Protein AF-A0A8J3IV04-F1 (afdb_monomer_lite)

Sequence (104 aa):
MTIANLFVANYSSSQALVDVEGMAQQGIHAIFRARSVAKTPRILNQIERRERAILLLMDGKRTLQDVARLTRRHELEIAWILVHLLERGYIEFLGAEEDINNIP

Radius of gyration: 18.75 Å; chains: 1; bounding box: 38×50×51 Å

Organism: NCBI:txid2778369

pLDDT: mean 80.06, std 19.84, range [33.44, 96.25]

Foldseek 3Di:
DDDDPPDPDDDPCVDPPPVVVVVVVQQQQWAKAFDPVCPDPVNLVVDDPVLSVLSVVRHRPDGLNRSCVVVVHDSVVSVVSVVVCVVVVRMDTDGGPVVVVPDD

Structure (mmCIF, N/CA/C/O backbone):
data_AF-A0A8J3IV04-F1
#
_entry.id   AF-A0A8J3IV04-F1
#
loop_
_atom_site.group_PDB
_atom_site.id
_atom_site.type_symbol
_atom_site.label_atom_id
_atom_site.label_alt_id
_atom_site.label_comp_id
_atom_site.label_asym_id
_atom_site.label_entity_id
_atom_site.label_seq_id
_atom_site.pdbx_PDB_ins_code
_atom_site.Cartn_x
_atom_site.Cartn_y
_atom_site.Cartn_z
_atom_site.occupancy
_atom_site.B_iso_or_equiv
_atom_site.auth_seq_id
_atom_site.auth_comp_id
_atom_site.auth_asym_id
_atom_site.auth_atom_id
_atom_site.pdbx_PDB_model_num
ATOM 1 N N . MET A 1 1 ? 0.575 35.027 -37.261 1.00 33.44 1 MET A N 1
ATOM 2 C CA . MET A 1 1 ? 1.743 34.202 -37.629 1.00 33.44 1 MET A CA 1
ATOM 3 C C . MET A 1 1 ? 2.979 34.884 -37.053 1.00 33.44 1 MET A C 1
ATOM 5 O O . MET A 1 1 ? 3.255 36.002 -37.452 1.00 33.44 1 MET A O 1
ATOM 9 N N . THR A 1 2 ? 3.414 34.491 -35.855 1.00 40.75 2 THR A N 1
ATOM 10 C CA . THR A 1 2 ? 4.502 33.527 -35.563 1.00 40.75 2 THR A CA 1
ATOM 11 C C . THR A 1 2 ? 5.889 34.152 -35.685 1.00 40.75 2 THR A C 1
ATOM 13 O O . THR A 1 2 ? 6.435 34.103 -36.773 1.00 40.75 2 THR A O 1
ATOM 16 N N . ILE A 1 3 ? 6.463 34.650 -34.576 1.00 39.44 3 ILE A N 1
ATOM 17 C CA . ILE A 1 3 ? 7.887 34.463 -34.223 1.00 39.44 3 ILE A CA 1
ATOM 18 C C . ILE A 1 3 ? 8.006 34.545 -32.688 1.00 39.44 3 ILE A C 1
ATOM 20 O O . ILE A 1 3 ? 8.048 35.628 -32.115 1.00 39.44 3 ILE A O 1
ATOM 24 N N . ALA A 1 4 ? 8.048 33.396 -32.016 1.00 39.09 4 ALA A N 1
ATOM 25 C CA . ALA A 1 4 ? 8.48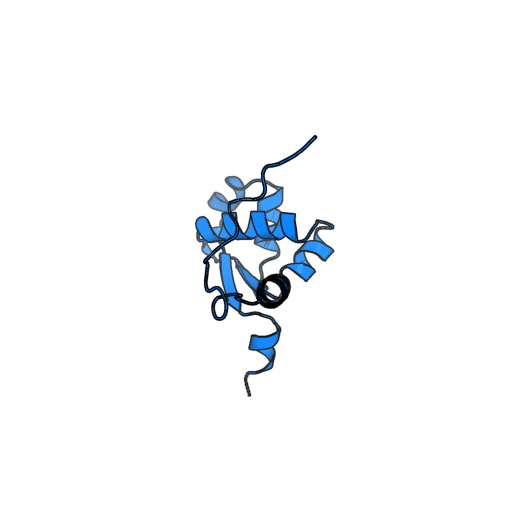2 33.278 -30.623 1.00 39.09 4 ALA A CA 1
ATOM 26 C C . ALA A 1 4 ? 9.368 32.030 -30.510 1.00 39.09 4 ALA A C 1
ATOM 28 O O . ALA A 1 4 ? 8.983 31.028 -29.924 1.00 39.09 4 ALA A O 1
ATOM 29 N N . ASN A 1 5 ? 10.535 32.083 -31.156 1.00 48.44 5 ASN A N 1
ATOM 30 C CA . ASN A 1 5 ? 11.576 31.054 -31.100 1.00 48.44 5 ASN A CA 1
ATOM 31 C C . ASN A 1 5 ? 12.886 31.701 -30.641 1.00 48.44 5 ASN A C 1
ATOM 33 O O . ASN A 1 5 ? 13.802 31.902 -31.430 1.00 48.44 5 ASN A O 1
ATOM 37 N N . LEU A 1 6 ? 12.952 32.083 -29.367 1.00 46.19 6 LEU A N 1
ATOM 38 C CA . LEU A 1 6 ? 14.173 32.624 -28.762 1.00 46.19 6 LEU A CA 1
ATOM 39 C C . LEU A 1 6 ? 14.181 32.363 -27.251 1.00 46.19 6 LEU A C 1
ATOM 41 O O . LEU A 1 6 ? 14.227 33.284 -26.450 1.00 46.19 6 LEU A O 1
ATOM 45 N N . PHE A 1 7 ? 14.094 31.088 -26.861 1.00 39.84 7 PHE A N 1
ATOM 46 C CA . PHE A 1 7 ? 14.376 30.660 -25.482 1.00 39.84 7 PHE A CA 1
ATOM 47 C C . PHE A 1 7 ? 14.901 29.217 -25.390 1.00 39.84 7 PHE A C 1
ATOM 49 O O . PHE A 1 7 ? 14.678 28.523 -24.405 1.00 39.84 7 PHE A O 1
ATOM 56 N N . VAL A 1 8 ? 15.605 28.741 -26.423 1.00 43.16 8 VAL A N 1
ATOM 57 C CA . VAL A 1 8 ? 16.266 27.423 -26.401 1.00 43.16 8 VAL A CA 1
ATOM 58 C C . VAL A 1 8 ? 17.718 27.589 -26.834 1.00 43.16 8 VAL A C 1
ATOM 60 O O . VAL A 1 8 ? 18.125 27.186 -27.917 1.00 43.16 8 VAL A O 1
ATOM 63 N N . ALA A 1 9 ? 18.505 28.254 -25.995 1.00 42.69 9 ALA A N 1
ATOM 64 C CA . ALA A 1 9 ? 19.955 28.235 -26.092 1.00 42.69 9 ALA A CA 1
ATOM 65 C C . ALA A 1 9 ? 20.524 28.134 -24.673 1.00 42.69 9 ALA A C 1
ATOM 67 O O . ALA A 1 9 ? 20.199 28.955 -23.821 1.00 42.69 9 ALA A O 1
ATOM 68 N N . ASN A 1 10 ? 21.380 27.132 -24.461 1.00 43.28 10 ASN A N 1
ATOM 69 C CA . ASN A 1 10 ? 22.189 26.882 -23.264 1.00 43.28 1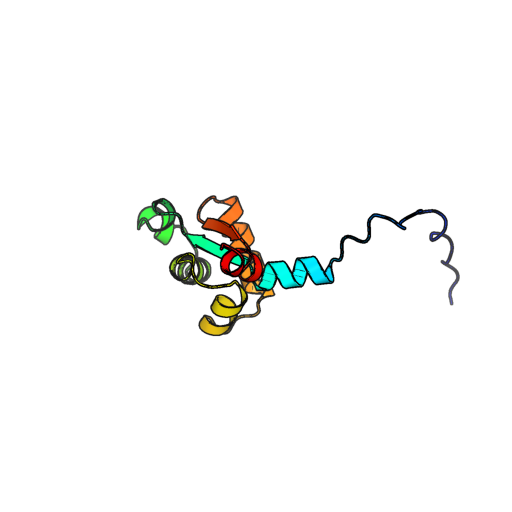0 ASN A CA 1
ATOM 70 C C . ASN A 1 10 ? 21.516 26.260 -22.037 1.00 43.28 10 ASN A C 1
ATOM 72 O O . ASN A 1 10 ? 21.590 26.804 -20.940 1.00 43.28 10 ASN A O 1
ATOM 76 N N . TYR A 1 11 ? 21.058 25.018 -22.176 1.00 44.41 11 TYR A N 1
ATOM 77 C CA . TYR A 1 11 ? 21.322 24.053 -21.109 1.00 44.41 11 TYR A CA 1
ATOM 78 C C . TYR A 1 11 ? 22.113 22.884 -21.675 1.00 44.41 11 TYR A C 1
ATOM 80 O O . TYR A 1 11 ? 21.606 22.077 -22.448 1.00 44.41 11 TYR A O 1
ATOM 88 N N . SER A 1 12 ? 23.383 22.825 -21.284 1.00 48.62 12 SER A N 1
ATOM 89 C CA . SER A 1 12 ? 24.204 21.623 -21.303 1.00 48.62 12 SER A CA 1
ATOM 90 C C . SER A 1 12 ? 23.508 20.546 -20.460 1.00 48.62 12 SER A C 1
ATOM 92 O O . SER A 1 12 ? 23.733 20.448 -19.259 1.00 48.62 12 SER A O 1
ATOM 94 N N . SER A 1 13 ? 22.606 19.778 -21.067 1.00 47.19 13 SER A N 1
ATOM 95 C CA . SER A 1 13 ? 21.797 18.730 -20.429 1.00 47.19 13 SER A CA 1
ATOM 96 C C . SER A 1 13 ? 22.256 17.324 -20.829 1.00 47.19 13 SER A C 1
ATOM 98 O O . SER A 1 13 ? 21.470 16.386 -20.885 1.00 47.19 13 SER A O 1
ATOM 100 N N . SER A 1 14 ? 23.549 17.145 -21.092 1.00 48.81 14 SER A N 1
ATOM 101 C CA . SER A 1 14 ? 24.102 15.881 -21.598 1.00 48.81 14 SER A CA 1
ATOM 102 C C . SER A 1 14 ? 24.402 14.829 -20.514 1.00 48.81 14 SER A C 1
ATOM 104 O O . SER A 1 14 ? 24.999 13.806 -20.828 1.00 48.81 14 SER A O 1
ATOM 106 N N . GLN A 1 15 ? 24.013 15.049 -19.249 1.00 48.47 15 GLN A N 1
ATOM 107 C CA . GLN A 1 15 ? 24.265 14.115 -18.128 1.00 48.47 15 GLN A CA 1
ATOM 108 C C . GLN A 1 15 ? 23.087 13.942 -17.143 1.00 48.47 15 GLN A C 1
ATOM 110 O O . GLN A 1 15 ? 23.234 13.250 -16.142 1.00 48.47 15 GLN 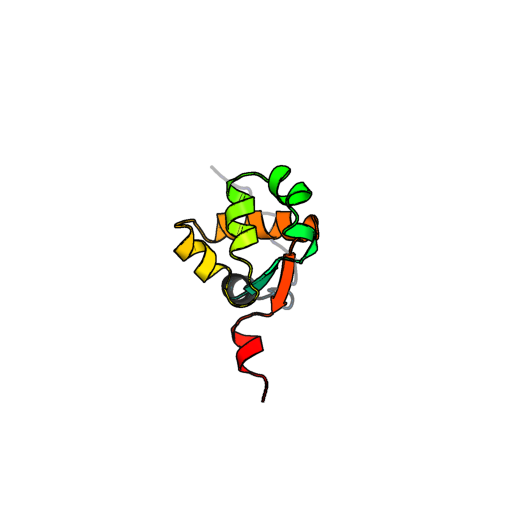A O 1
ATOM 115 N N . ALA A 1 16 ? 21.912 14.523 -17.418 1.00 46.66 16 ALA A N 1
ATOM 116 C CA . ALA A 1 16 ? 20.734 14.435 -16.539 1.00 46.66 16 ALA A CA 1
ATOM 117 C C . ALA A 1 16 ? 19.430 14.107 -17.287 1.00 46.66 16 ALA A C 1
ATOM 119 O O . ALA A 1 16 ? 18.340 14.395 -16.796 1.00 46.66 16 ALA A O 1
ATOM 120 N N . LEU A 1 17 ? 19.522 13.463 -18.454 1.00 46.47 17 LEU A N 1
ATOM 121 C CA . LEU A 1 17 ? 18.438 12.594 -18.910 1.00 46.47 17 LEU A CA 1
ATOM 122 C C . LEU A 1 17 ? 18.511 11.330 -18.055 1.00 46.47 17 LEU A C 1
ATOM 124 O O . LEU A 1 17 ? 18.993 10.290 -18.489 1.00 46.47 17 LEU A O 1
ATOM 128 N N . VAL A 1 18 ? 18.106 11.466 -16.790 1.00 54.66 18 VAL A N 1
ATOM 129 C CA . VAL A 1 18 ? 17.623 10.326 -16.020 1.00 54.66 18 VAL A CA 1
ATOM 130 C C . VAL A 1 18 ? 16.607 9.665 -16.935 1.00 54.66 18 VAL A C 1
ATOM 132 O O . VAL A 1 18 ? 15.690 10.345 -17.390 1.00 54.66 18 VAL A O 1
ATOM 135 N N . ASP A 1 19 ? 16.855 8.416 -17.308 1.00 71.69 19 ASP A N 1
ATOM 136 C CA . ASP A 1 19 ? 16.013 7.662 -18.224 1.00 71.69 19 ASP A CA 1
ATOM 137 C C . A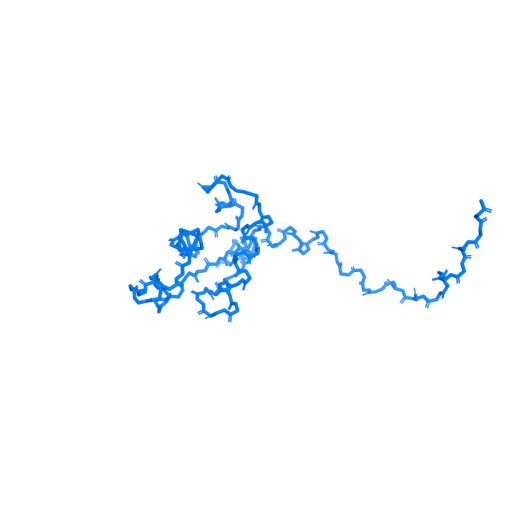SP A 1 19 ? 14.605 7.559 -17.622 1.00 71.69 19 ASP A C 1
ATOM 139 O O . ASP A 1 19 ? 14.314 6.696 -16.795 1.00 71.69 19 ASP A O 1
ATOM 143 N N . VAL A 1 20 ? 13.759 8.538 -17.954 1.00 67.94 20 VAL A N 1
ATOM 144 C CA . VAL A 1 20 ? 12.408 8.690 -17.402 1.00 67.94 20 VAL A CA 1
ATOM 145 C C . VAL A 1 20 ? 11.576 7.467 -17.759 1.00 67.94 20 VAL A C 1
ATOM 147 O O . VAL A 1 20 ? 10.731 7.050 -16.972 1.00 67.94 20 VAL A O 1
ATOM 150 N N . GLU A 1 21 ? 11.838 6.882 -18.925 1.00 64.56 21 GLU A N 1
ATOM 151 C CA . GLU A 1 21 ? 11.189 5.667 -19.390 1.00 64.56 21 GLU A CA 1
ATOM 152 C C . GLU A 1 21 ? 11.638 4.457 -18.564 1.00 64.56 21 GLU A C 1
ATOM 154 O O . GLU A 1 21 ? 10.782 3.746 -18.035 1.00 64.56 21 GLU A O 1
ATOM 159 N N . GLY A 1 22 ? 12.946 4.296 -18.335 1.00 66.94 22 GLY A N 1
ATOM 160 C CA . GLY A 1 22 ? 13.486 3.260 -17.449 1.00 66.94 22 GLY A CA 1
ATOM 161 C C . GLY A 1 22 ? 12.972 3.368 -16.007 1.00 66.94 22 GLY A C 1
ATOM 162 O O . GLY A 1 22 ? 12.547 2.376 -15.415 1.00 66.94 22 GLY A O 1
ATOM 163 N N . MET A 1 23 ? 12.902 4.580 -15.448 1.00 70.44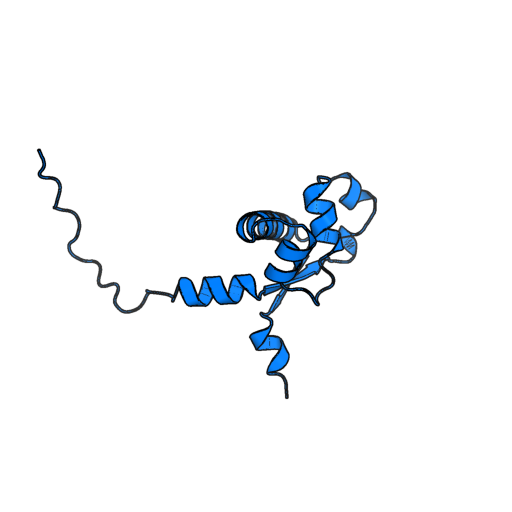 23 MET A N 1
ATOM 164 C CA . MET A 1 23 ? 12.318 4.810 -14.118 1.00 70.44 23 MET A CA 1
ATOM 165 C C . MET A 1 23 ? 10.811 4.533 -14.071 1.00 70.44 23 MET A C 1
ATOM 167 O O . MET A 1 23 ? 10.305 3.994 -13.085 1.00 70.44 23 MET A O 1
ATOM 171 N N . ALA A 1 24 ? 10.075 4.901 -15.122 1.00 69.00 24 ALA A N 1
ATOM 172 C CA . ALA A 1 24 ? 8.646 4.627 -15.214 1.00 69.00 24 ALA A CA 1
ATOM 173 C C . ALA A 1 24 ? 8.373 3.118 -15.299 1.00 69.00 24 ALA A C 1
ATOM 175 O O . ALA A 1 24 ? 7.478 2.627 -14.610 1.00 69.00 24 ALA A O 1
ATOM 176 N N . GLN A 1 25 ? 9.173 2.377 -16.072 1.00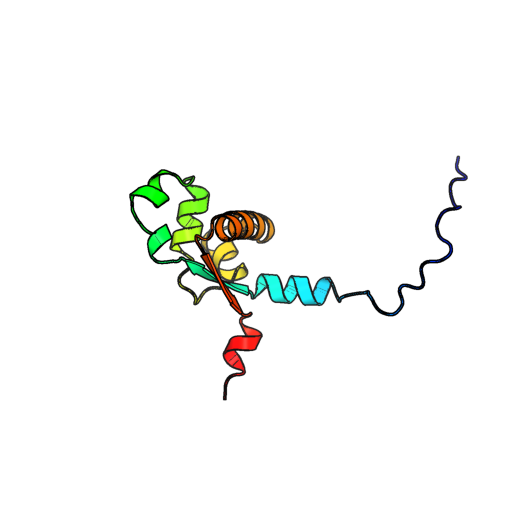 71.38 25 GLN A N 1
ATOM 177 C CA . GLN A 1 25 ? 9.103 0.915 -16.143 1.00 71.38 25 GLN A CA 1
ATOM 178 C C . GLN A 1 25 ? 9.394 0.276 -14.781 1.00 71.38 25 GLN A C 1
ATOM 180 O O . GLN A 1 25 ? 8.599 -0.540 -14.315 1.00 71.38 25 GLN A O 1
ATOM 185 N N . GLN A 1 26 ? 10.435 0.723 -14.073 1.00 76.62 26 GLN A N 1
ATOM 186 C CA . GLN A 1 26 ? 10.706 0.274 -12.700 1.00 76.62 26 GLN A CA 1
ATOM 187 C C . GLN A 1 26 ? 9.526 0.539 -11.751 1.00 76.62 26 GLN A C 1
ATOM 189 O O . GLN A 1 26 ? 9.191 -0.304 -10.918 1.00 76.62 26 GLN A O 1
ATOM 194 N N . GLY A 1 27 ? 8.847 1.680 -11.901 1.00 80.56 27 GLY A N 1
ATOM 195 C CA . GLY A 1 27 ? 7.661 2.026 -11.115 1.00 80.56 27 GLY A CA 1
ATOM 196 C C . GLY A 1 27 ? 6.463 1.097 -11.347 1.00 80.56 27 GLY A C 1
ATOM 197 O O . GLY A 1 27 ? 5.724 0.803 -10.408 1.00 80.56 27 GLY A O 1
ATOM 198 N N . ILE A 1 28 ? 6.272 0.592 -12.568 1.00 86.69 28 ILE A N 1
ATOM 199 C CA . ILE A 1 28 ? 5.187 -0.349 -12.901 1.00 86.69 28 ILE A CA 1
ATOM 200 C C . ILE A 1 28 ? 5.412 -1.710 -12.217 1.00 86.69 28 ILE A C 1
ATOM 202 O O . ILE A 1 28 ? 4.456 -2.331 -11.742 1.00 86.69 28 ILE A O 1
ATOM 206 N N . HIS A 1 29 ? 6.676 -2.120 -12.090 1.00 90.75 29 HIS A N 1
ATOM 207 C CA . HIS A 1 29 ? 7.106 -3.347 -11.411 1.00 90.75 29 HIS A CA 1
ATOM 208 C C . HIS A 1 29 ? 7.385 -3.160 -9.910 1.00 90.75 29 HIS A C 1
ATOM 210 O O . HIS A 1 29 ? 7.854 -4.083 -9.243 1.00 90.75 29 HIS A O 1
ATOM 216 N N . ALA A 1 30 ? 7.084 -1.986 -9.349 1.00 90.31 30 ALA A N 1
ATOM 217 C CA . ALA A 1 30 ? 7.292 -1.693 -7.937 1.00 90.31 30 ALA A CA 1
ATOM 218 C C . ALA A 1 30 ? 6.352 -2.508 -7.038 1.00 90.31 30 ALA A C 1
ATOM 220 O O . ALA A 1 30 ? 5.137 -2.555 -7.258 1.00 90.31 30 ALA A O 1
ATOM 221 N N . ILE A 1 31 ? 6.912 -3.098 -5.982 1.00 93.44 31 ILE A N 1
ATOM 222 C CA . ILE A 1 31 ? 6.189 -3.897 -4.994 1.00 93.44 31 ILE A CA 1
ATOM 223 C C . ILE A 1 31 ? 6.060 -3.113 -3.690 1.00 93.44 31 ILE A C 1
ATOM 225 O O . ILE A 1 31 ? 7.027 -2.571 -3.145 1.00 93.44 31 ILE A O 1
ATOM 229 N N . PHE A 1 32 ? 4.840 -3.098 -3.156 1.00 94.06 32 PHE A N 1
ATOM 230 C CA . PHE A 1 32 ? 4.502 -2.407 -1.916 1.00 94.06 32 PHE A CA 1
ATOM 231 C C . PHE A 1 32 ? 3.832 -3.344 -0.916 1.00 94.06 32 PHE A C 1
ATOM 233 O O . PHE A 1 32 ? 3.094 -4.269 -1.269 1.00 94.06 32 PHE A O 1
ATOM 240 N N . ARG A 1 33 ? 4.041 -3.059 0.370 1.00 95.75 33 ARG A N 1
ATOM 241 C CA . ARG A 1 33 ? 3.416 -3.779 1.481 1.00 95.75 33 ARG A CA 1
ATOM 242 C C . ARG A 1 33 ? 2.651 -2.826 2.380 1.00 95.75 33 ARG A C 1
ATOM 244 O O . ARG A 1 33 ? 3.189 -1.822 2.832 1.00 95.75 33 ARG A O 1
ATOM 251 N N . ALA A 1 34 ? 1.409 -3.171 2.703 1.00 96.25 34 ALA A N 1
ATOM 252 C CA . ALA A 1 34 ? 0.657 -2.471 3.734 1.00 96.25 34 ALA A CA 1
ATOM 253 C C . ALA A 1 34 ? 1.224 -2.778 5.120 1.00 96.25 34 ALA A C 1
ATOM 255 O O . ALA A 1 34 ? 1.336 -3.942 5.523 1.00 96.25 34 ALA A O 1
ATOM 256 N N . ARG A 1 35 ? 1.511 -1.720 5.879 1.00 95.06 35 ARG A N 1
ATOM 257 C CA . ARG A 1 35 ? 1.982 -1.814 7.260 1.00 95.06 35 ARG A CA 1
ATOM 258 C C . ARG A 1 35 ? 0.856 -2.321 8.157 1.00 95.06 35 ARG A C 1
ATOM 260 O O . ARG A 1 35 ? -0.318 -2.017 7.942 1.00 95.06 35 ARG A O 1
ATOM 267 N N . SER A 1 36 ? 1.200 -3.076 9.197 1.00 92.25 36 SER A N 1
ATOM 268 C CA . SER A 1 36 ? 0.220 -3.673 10.121 1.00 92.25 36 SER A CA 1
ATOM 269 C C . SER A 1 36 ? -0.707 -2.630 10.757 1.00 92.25 36 SER A C 1
ATOM 271 O O . SER A 1 36 ? -1.912 -2.856 10.855 1.00 92.25 36 SER A O 1
ATOM 273 N N . VAL A 1 37 ? -0.170 -1.454 11.100 1.00 91.31 37 VAL A N 1
ATOM 274 C CA . VAL A 1 37 ? -0.936 -0.326 11.653 1.00 91.31 37 VAL A CA 1
ATOM 275 C C . VAL A 1 37 ? -2.056 0.136 10.711 1.00 91.31 37 VAL A C 1
ATOM 277 O O . VAL A 1 37 ? -3.174 0.390 11.159 1.00 91.31 37 VAL A O 1
ATOM 280 N N . ALA A 1 38 ? -1.807 0.152 9.400 1.00 92.38 38 ALA A N 1
ATOM 281 C CA . ALA A 1 38 ? -2.759 0.625 8.399 1.00 92.38 38 ALA A CA 1
ATOM 282 C C . ALA A 1 38 ? -3.949 -0.325 8.189 1.00 92.38 38 ALA A C 1
ATOM 284 O O . ALA A 1 38 ? -4.992 0.086 7.686 1.00 92.38 38 ALA A O 1
ATOM 285 N N . LYS A 1 39 ? -3.824 -1.589 8.614 1.00 91.19 39 LYS A N 1
ATOM 286 C CA . LYS A 1 39 ? -4.891 -2.602 8.532 1.00 91.19 39 LYS A CA 1
ATOM 287 C C . LYS A 1 39 ? -5.841 -2.577 9.732 1.00 91.19 39 LYS A C 1
ATOM 289 O O . LYS A 1 39 ? -6.781 -3.367 9.788 1.00 91.19 39 LYS A O 1
ATOM 294 N N . THR A 1 40 ? -5.616 -1.694 10.703 1.00 94.00 40 THR A N 1
ATOM 295 C CA . THR A 1 40 ? -6.509 -1.567 11.860 1.00 94.00 40 THR A CA 1
ATOM 296 C C . THR A 1 40 ? -7.881 -1.019 11.440 1.00 94.00 40 THR A C 1
ATOM 298 O O . THR A 1 40 ? -7.946 -0.124 10.594 1.00 94.00 40 THR A O 1
ATOM 301 N N . PRO A 1 41 ? -8.996 -1.467 12.055 1.00 92.56 41 PRO A N 1
ATOM 302 C CA . PRO A 1 41 ? -10.335 -0.974 11.714 1.00 92.56 41 PRO A CA 1
ATOM 303 C C . PRO A 1 41 ? -10.466 0.550 11.818 1.00 92.56 41 PRO A C 1
ATOM 305 O O . PRO A 1 41 ? -11.151 1.172 11.012 1.00 92.56 41 PRO A O 1
ATOM 308 N N . ARG A 1 42 ? -9.765 1.162 12.782 1.00 93.50 42 ARG A N 1
ATOM 309 C CA . ARG A 1 42 ? -9.735 2.616 12.973 1.00 93.50 42 ARG A CA 1
ATOM 310 C C . ARG A 1 42 ? -9.226 3.342 11.728 1.00 93.50 42 ARG A C 1
ATOM 312 O O . ARG A 1 42 ? -9.881 4.276 11.284 1.00 93.50 42 ARG A O 1
ATOM 319 N N . ILE A 1 43 ? -8.095 2.907 11.174 1.00 92.19 43 ILE A N 1
ATOM 320 C CA . ILE A 1 43 ? -7.509 3.524 9.978 1.00 92.19 43 ILE A CA 1
ATOM 321 C C . ILE A 1 43 ? -8.323 3.155 8.737 1.00 92.19 43 ILE A C 1
ATOM 323 O O . ILE A 1 43 ? -8.674 4.036 7.959 1.00 92.19 43 ILE A O 1
ATOM 327 N N . LEU A 1 44 ? -8.728 1.890 8.588 1.00 91.81 44 LEU A N 1
ATOM 328 C CA . LEU A 1 44 ? -9.539 1.460 7.445 1.00 91.81 44 LEU A CA 1
ATOM 329 C C . LEU A 1 44 ? -10.851 2.249 7.323 1.00 91.81 44 LEU A C 1
ATOM 331 O O . LEU A 1 44 ? -11.280 2.540 6.210 1.00 91.81 44 LEU A O 1
ATOM 335 N N . ASN A 1 45 ? -11.470 2.640 8.439 1.00 92.00 45 ASN A N 1
ATOM 336 C CA . ASN A 1 45 ? -12.692 3.448 8.437 1.00 92.00 45 ASN A CA 1
ATOM 337 C C . ASN A 1 45 ? -12.468 4.923 8.066 1.00 92.00 45 ASN A C 1
ATOM 339 O O . ASN A 1 45 ? -13.423 5.585 7.672 1.00 92.00 45 ASN A O 1
ATOM 343 N N . GLN A 1 46 ? -11.238 5.428 8.168 1.00 91.56 46 GLN A N 1
ATOM 344 C CA . GLN A 1 46 ? -10.862 6.802 7.802 1.00 91.56 46 GLN A CA 1
ATOM 345 C C . GLN A 1 46 ? -10.429 6.932 6.337 1.00 91.56 46 GLN A C 1
ATOM 347 O O . GLN A 1 46 ? -10.282 8.040 5.826 1.00 91.56 46 GLN A O 1
ATOM 352 N N . ILE A 1 47 ? -10.211 5.802 5.667 1.00 92.69 47 ILE A N 1
ATOM 353 C CA . ILE A 1 47 ? -9.761 5.735 4.281 1.00 92.69 47 ILE A CA 1
ATOM 354 C C . ILE A 1 47 ? -10.967 5.533 3.362 1.00 92.69 47 ILE A C 1
ATOM 356 O O . ILE A 1 47 ? -11.883 4.750 3.658 1.00 92.69 47 ILE A O 1
ATOM 360 N N . GLU A 1 48 ? -10.952 6.205 2.211 1.00 92.88 48 GLU A N 1
ATOM 361 C CA . GLU A 1 48 ? -11.979 6.030 1.191 1.00 92.88 48 GLU A CA 1
ATOM 362 C C . GLU A 1 48 ? -12.084 4.571 0.742 1.00 92.88 48 GLU A C 1
ATOM 364 O O . GLU A 1 48 ? -11.111 3.816 0.719 1.00 92.88 48 GLU A O 1
ATOM 369 N N . ARG A 1 49 ? -13.284 4.146 0.337 1.00 91.94 49 ARG A N 1
ATOM 370 C CA . ARG A 1 49 ? -13.538 2.751 -0.060 1.00 91.94 49 ARG A CA 1
ATOM 371 C C . ARG A 1 49 ? -12.559 2.255 -1.135 1.00 91.94 49 ARG A C 1
ATOM 373 O O . ARG A 1 49 ? -12.170 1.090 -1.105 1.00 91.94 49 ARG A O 1
ATOM 380 N N . ARG A 1 50 ? -12.180 3.132 -2.070 1.00 91.38 50 ARG A N 1
ATOM 381 C CA . ARG A 1 50 ? -11.266 2.823 -3.177 1.00 91.38 50 ARG A CA 1
ATOM 382 C C . ARG A 1 50 ? -9.840 2.579 -2.687 1.00 91.38 50 ARG A C 1
ATOM 384 O O . ARG A 1 50 ? -9.298 1.504 -2.923 1.00 91.38 50 ARG A O 1
ATOM 391 N N . GLU A 1 51 ? -9.272 3.540 -1.968 1.00 93.69 51 GLU A N 1
ATOM 392 C CA . GLU A 1 51 ? -7.932 3.432 -1.383 1.00 93.69 51 GLU A CA 1
ATOM 393 C C . GLU A 1 51 ? -7.826 2.231 -0.440 1.00 93.69 51 GLU A C 1
ATOM 395 O O . GLU A 1 51 ? -6.835 1.508 -0.452 1.00 93.69 51 GLU A O 1
ATOM 400 N N . ARG A 1 52 ? -8.888 1.950 0.323 1.00 94.75 52 ARG A N 1
ATOM 401 C CA . ARG A 1 52 ? -8.963 0.803 1.232 1.00 94.75 52 ARG A CA 1
ATOM 402 C C . ARG A 1 52 ? -8.837 -0.530 0.503 1.00 94.75 52 ARG A C 1
ATOM 404 O O . ARG A 1 52 ? -8.144 -1.419 0.986 1.00 94.75 52 ARG A O 1
ATOM 411 N N . ALA A 1 53 ? -9.499 -0.679 -0.645 1.00 93.06 53 ALA A N 1
ATOM 412 C CA . ALA A 1 53 ? -9.394 -1.895 -1.445 1.00 93.06 53 ALA A CA 1
ATOM 413 C C . ALA A 1 53 ? -7.954 -2.107 -1.934 1.00 93.06 53 ALA A C 1
ATOM 415 O O . ALA A 1 53 ? -7.428 -3.209 -1.819 1.00 93.06 53 ALA A O 1
ATOM 416 N N . ILE A 1 54 ? -7.300 -1.040 -2.399 1.00 95.12 54 ILE A N 1
ATOM 417 C CA . ILE A 1 54 ? -5.901 -1.082 -2.844 1.00 95.12 54 ILE A CA 1
ATOM 418 C C . ILE A 1 54 ? -4.971 -1.403 -1.673 1.00 95.12 54 ILE A C 1
ATOM 420 O O . ILE A 1 54 ? -4.170 -2.326 -1.772 1.00 95.12 54 ILE A O 1
ATOM 424 N N . LEU A 1 55 ? -5.135 -0.738 -0.528 1.00 94.75 55 LEU A N 1
ATOM 425 C CA . LEU A 1 55 ? -4.356 -0.995 0.684 1.00 94.75 55 LEU A CA 1
ATOM 426 C C . LEU A 1 55 ? -4.427 -2.467 1.125 1.00 94.75 55 LEU A C 1
ATOM 428 O O . LEU A 1 55 ? -3.420 -3.045 1.527 1.00 94.75 55 LEU A O 1
ATOM 432 N N . LEU A 1 56 ? -5.603 -3.095 1.032 1.00 93.12 56 LEU A N 1
ATOM 433 C CA . LEU A 1 56 ? -5.782 -4.510 1.375 1.00 93.12 56 LEU A CA 1
ATOM 434 C C . LEU A 1 56 ? -5.117 -5.466 0.373 1.00 93.12 56 LEU A C 1
ATOM 436 O O . LEU A 1 56 ? -4.770 -6.584 0.752 1.00 93.12 56 LEU A O 1
ATOM 440 N N . LEU A 1 57 ? -4.914 -5.036 -0.874 1.00 94.62 57 LEU A N 1
ATOM 441 C CA . LEU A 1 57 ? -4.215 -5.808 -1.904 1.00 94.62 57 LEU A CA 1
ATOM 442 C C . LEU A 1 57 ? -2.684 -5.719 -1.790 1.00 94.62 57 LEU A C 1
ATOM 444 O O . LEU A 1 57 ? -2.009 -6.570 -2.370 1.00 94.62 57 LEU A O 1
ATOM 448 N N . MET A 1 58 ? -2.148 -4.747 -1.038 1.00 94.12 58 MET A N 1
ATOM 449 C CA . MET A 1 58 ? -0.709 -4.578 -0.787 1.00 94.12 58 MET A CA 1
ATOM 450 C C . MET A 1 58 ? -0.203 -5.602 0.238 1.00 94.12 58 MET A C 1
ATOM 452 O O . MET A 1 58 ? -0.048 -5.323 1.432 1.00 94.12 58 MET A O 1
ATOM 456 N N . ASP A 1 59 ? 0.042 -6.823 -0.218 1.00 90.94 59 ASP A N 1
ATOM 457 C CA . ASP A 1 59 ? 0.572 -7.925 0.589 1.00 90.94 59 ASP A CA 1
ATOM 458 C C . ASP A 1 59 ? 2.100 -8.070 0.510 1.00 90.94 59 ASP A C 1
ATOM 460 O O . ASP A 1 59 ? 2.662 -8.924 1.197 1.00 90.94 59 ASP A O 1
ATOM 464 N N . GLY A 1 60 ? 2.776 -7.213 -0.261 1.00 92.31 60 GLY A N 1
ATOM 465 C CA . GLY A 1 60 ? 4.219 -7.278 -0.488 1.00 92.31 60 GLY A CA 1
ATOM 466 C C . GLY A 1 60 ? 4.641 -8.299 -1.542 1.00 92.31 60 GLY A C 1
ATOM 467 O O . GLY A 1 60 ? 5.821 -8.618 -1.609 1.00 92.31 60 GLY A O 1
ATOM 468 N N . LYS A 1 61 ? 3.701 -8.838 -2.330 1.00 91.88 61 LYS A N 1
ATOM 469 C CA . LYS A 1 61 ? 3.995 -9.778 -3.425 1.00 91.88 61 LYS A CA 1
ATOM 470 C C . LYS A 1 61 ? 3.579 -9.263 -4.797 1.00 91.88 61 LYS A C 1
ATOM 472 O O . LYS A 1 61 ? 4.052 -9.778 -5.798 1.00 91.88 61 LYS A O 1
ATOM 477 N N . ARG A 1 62 ? 2.648 -8.310 -4.837 1.00 91.56 62 ARG A N 1
ATOM 478 C CA . ARG A 1 62 ? 2.063 -7.789 -6.073 1.00 91.56 62 ARG A CA 1
ATOM 479 C C . ARG A 1 62 ? 2.743 -6.503 -6.503 1.00 91.56 62 ARG A C 1
ATOM 481 O O . ARG A 1 62 ? 3.003 -5.635 -5.666 1.00 91.56 62 ARG A O 1
ATOM 488 N N . THR A 1 63 ? 2.946 -6.379 -7.806 1.00 94.31 63 THR A N 1
ATOM 489 C CA . THR A 1 63 ? 3.394 -5.137 -8.433 1.00 94.31 63 THR A CA 1
ATOM 490 C C . THR A 1 63 ? 2.248 -4.125 -8.530 1.00 94.31 63 THR A C 1
ATOM 492 O O . THR A 1 63 ? 1.065 -4.467 -8.390 1.00 94.31 63 THR A O 1
ATOM 495 N N . LEU A 1 64 ? 2.581 -2.866 -8.821 1.00 93.56 64 LEU A N 1
ATOM 496 C CA . LEU A 1 64 ? 1.601 -1.842 -9.188 1.00 93.56 64 LEU A CA 1
ATOM 497 C C . LEU A 1 64 ? 0.727 -2.310 -10.364 1.00 93.56 64 LEU A C 1
ATOM 499 O O . LEU A 1 64 ? -0.501 -2.169 -10.315 1.00 93.56 64 LEU A O 1
ATOM 503 N N . GLN A 1 65 ? 1.339 -2.923 -11.381 1.00 94.12 65 GLN A N 1
ATOM 504 C CA . GLN A 1 65 ? 0.630 -3.462 -12.540 1.00 94.12 65 GLN A CA 1
ATOM 505 C C . GLN A 1 65 ? -0.388 -4.546 -12.170 1.00 94.12 65 GLN A C 1
ATOM 507 O O . GLN A 1 65 ? -1.527 -4.522 -12.650 1.00 94.12 65 GLN A O 1
ATOM 512 N N . ASP A 1 66 ? -0.025 -5.485 -11.297 1.00 94.25 66 ASP A N 1
ATOM 513 C CA . ASP A 1 66 ? -0.941 -6.545 -10.862 1.00 94.25 66 ASP A CA 1
ATOM 514 C C . ASP A 1 66 ? -2.178 -5.967 -10.181 1.00 94.25 66 ASP A C 1
ATOM 516 O O . ASP A 1 66 ? -3.308 -6.414 -10.389 1.00 94.25 66 ASP A O 1
ATOM 520 N N . VAL A 1 67 ? -1.976 -4.926 -9.381 1.00 94.62 67 VAL A N 1
ATOM 521 C CA . VAL A 1 67 ? -3.042 -4.260 -8.634 1.00 94.62 67 VAL A CA 1
ATOM 522 C C . VAL A 1 67 ? -3.959 -3.496 -9.584 1.00 94.62 67 VAL A C 1
ATOM 524 O O . VAL A 1 67 ? -5.184 -3.568 -9.439 1.00 94.62 67 VAL A O 1
ATOM 527 N N . ALA A 1 68 ? -3.399 -2.828 -10.594 1.00 94.94 68 ALA A N 1
ATOM 528 C CA . ALA A 1 68 ? -4.163 -2.193 -11.664 1.00 94.94 68 ALA A CA 1
ATOM 529 C C . ALA A 1 68 ? -5.041 -3.214 -12.408 1.00 94.94 68 ALA A C 1
ATOM 531 O O . ALA A 1 68 ? -6.249 -3.002 -12.563 1.00 94.94 68 ALA A O 1
ATOM 532 N N . ARG A 1 69 ? -4.482 -4.380 -12.762 1.00 95.19 69 ARG A N 1
ATOM 533 C CA . ARG A 1 69 ? -5.219 -5.480 -13.410 1.00 95.19 69 ARG A CA 1
ATOM 534 C C . ARG A 1 69 ? -6.342 -6.031 -12.527 1.00 95.19 69 ARG A C 1
ATOM 536 O O . ARG A 1 69 ? -7.476 -6.157 -12.991 1.00 95.19 69 ARG A O 1
ATOM 543 N N . LEU A 1 70 ? -6.064 -6.310 -11.252 1.00 94.81 70 LEU A N 1
ATOM 544 C CA . LEU A 1 70 ? -7.042 -6.864 -10.302 1.00 94.81 70 LEU A CA 1
ATOM 545 C C . LEU A 1 70 ? -8.199 -5.905 -10.015 1.00 94.81 70 LEU A C 1
ATOM 547 O O . LEU A 1 70 ? -9.346 -6.327 -9.875 1.00 94.81 70 LEU A O 1
ATOM 551 N N . THR A 1 71 ? -7.907 -4.609 -9.937 1.00 93.50 71 THR A N 1
ATOM 552 C CA . THR A 1 71 ? -8.917 -3.575 -9.678 1.00 93.50 71 THR A CA 1
ATOM 553 C C . THR A 1 71 ? -9.600 -3.070 -10.951 1.00 93.50 71 THR A C 1
ATOM 555 O O . THR A 1 71 ? -10.577 -2.322 -10.853 1.00 93.50 71 THR A O 1
ATOM 558 N N . ARG A 1 72 ? -9.130 -3.506 -12.133 1.00 94.56 72 ARG A N 1
ATOM 559 C CA . ARG A 1 72 ? -9.537 -3.017 -13.462 1.00 94.56 72 ARG A CA 1
ATOM 560 C C . ARG A 1 72 ? -9.429 -1.492 -13.562 1.00 94.56 72 ARG A C 1
ATOM 562 O O . ARG A 1 72 ? -10.359 -0.821 -14.011 1.00 94.56 72 ARG A O 1
ATOM 569 N N . ARG A 1 73 ? -8.312 -0.947 -13.082 1.00 93.12 73 ARG A N 1
ATOM 570 C CA . ARG A 1 73 ? -8.001 0.488 -13.075 1.00 93.12 73 ARG A CA 1
ATOM 571 C C . ARG A 1 73 ? -6.750 0.770 -13.886 1.00 93.12 73 ARG A C 1
ATOM 573 O O . ARG A 1 73 ? -5.961 -0.129 -14.156 1.00 93.12 73 ARG A O 1
ATOM 580 N N . HIS A 1 74 ? -6.581 2.031 -14.266 1.00 93.62 74 HIS A N 1
ATOM 581 C CA . HIS A 1 74 ? -5.353 2.473 -14.911 1.00 93.62 74 HIS A CA 1
ATOM 582 C C . HIS A 1 74 ? -4.198 2.499 -13.909 1.00 93.62 74 HIS A C 1
ATOM 584 O O . HIS A 1 74 ? -4.369 2.932 -12.771 1.00 93.62 74 HIS A O 1
ATOM 590 N N . GLU A 1 75 ? -3.009 2.108 -14.362 1.00 92.56 75 GLU A N 1
ATOM 591 C CA . GLU A 1 75 ? -1.775 2.122 -13.566 1.00 92.56 75 GLU A CA 1
ATOM 592 C C . GLU A 1 75 ? -1.497 3.505 -12.962 1.00 92.56 75 GLU A C 1
ATOM 594 O O . GLU A 1 75 ? -1.162 3.599 -11.787 1.00 92.56 75 GLU A O 1
ATOM 599 N N . LEU A 1 76 ? -1.754 4.588 -13.707 1.00 91.94 76 LEU A N 1
ATOM 600 C CA . LEU A 1 76 ? -1.601 5.956 -13.205 1.00 91.94 76 LEU A CA 1
ATOM 601 C C . LEU A 1 76 ? -2.525 6.255 -12.011 1.00 91.94 76 LEU A C 1
ATOM 603 O O . LEU A 1 76 ? -2.104 6.888 -11.049 1.00 91.94 76 LEU A O 1
ATOM 607 N N . GLU A 1 77 ? -3.776 5.785 -12.043 1.00 93.38 77 GLU A N 1
ATOM 608 C CA . GLU A 1 77 ? -4.717 5.948 -10.923 1.00 93.38 77 GLU A CA 1
ATOM 609 C C . GLU A 1 77 ? -4.224 5.193 -9.682 1.00 93.38 77 GLU A C 1
ATOM 611 O O . GLU A 1 77 ? -4.301 5.709 -8.567 1.00 93.38 77 GLU A O 1
ATOM 616 N N . ILE A 1 78 ? -3.676 3.991 -9.878 1.00 95.12 78 ILE A N 1
ATOM 617 C CA . ILE A 1 78 ? -3.064 3.218 -8.795 1.00 95.12 78 ILE A CA 1
ATOM 618 C C . ILE A 1 78 ? -1.827 3.934 -8.257 1.00 95.12 78 ILE A C 1
ATOM 620 O O . ILE A 1 78 ? -1.706 4.063 -7.043 1.00 95.12 78 ILE A O 1
ATOM 624 N N . ALA A 1 79 ? -0.960 4.460 -9.124 1.00 94.00 79 ALA A N 1
ATOM 625 C CA . ALA A 1 79 ? 0.231 5.205 -8.730 1.00 94.00 79 ALA A CA 1
ATOM 626 C C . ALA A 1 79 ? -0.118 6.393 -7.821 1.00 94.00 79 ALA A C 1
ATOM 628 O O . ALA A 1 79 ? 0.458 6.526 -6.745 1.00 94.00 79 ALA A O 1
ATOM 629 N N . TRP A 1 80 ? -1.121 7.196 -8.192 1.00 94.75 80 TRP A N 1
ATOM 630 C CA . TRP A 1 80 ? -1.599 8.307 -7.361 1.00 94.75 80 TRP A CA 1
ATOM 631 C C . TRP A 1 80 ? -2.069 7.856 -5.974 1.00 94.75 80 TRP A C 1
ATOM 633 O O . TRP A 1 80 ? -1.731 8.477 -4.966 1.00 94.75 80 TRP A O 1
ATOM 643 N N . ILE A 1 81 ? -2.816 6.753 -5.902 1.00 95.31 81 ILE A N 1
ATOM 644 C CA . ILE A 1 81 ? -3.289 6.204 -4.626 1.00 95.31 81 ILE A CA 1
ATOM 645 C C . ILE A 1 81 ? -2.123 5.671 -3.790 1.00 95.31 81 ILE A C 1
ATOM 647 O O . ILE A 1 81 ? -2.092 5.874 -2.578 1.00 95.31 81 ILE A O 1
ATOM 651 N N . LEU A 1 82 ? -1.151 5.009 -4.418 1.00 94.38 82 LEU A N 1
ATOM 652 C CA . LEU A 1 82 ? 0.036 4.507 -3.733 1.00 94.38 82 LEU A CA 1
ATOM 653 C C . LEU A 1 82 ? 0.877 5.649 -3.164 1.00 94.38 82 LEU A C 1
ATOM 655 O O . LEU A 1 82 ? 1.280 5.554 -2.009 1.00 94.38 82 LEU A O 1
ATOM 659 N N . VAL A 1 83 ? 1.067 6.745 -3.905 1.00 94.31 83 VAL A N 1
ATOM 660 C CA . VAL A 1 83 ? 1.748 7.949 -3.400 1.00 94.31 83 VAL A CA 1
ATOM 661 C C . VAL A 1 83 ? 1.057 8.465 -2.139 1.00 94.31 83 VAL A C 1
ATOM 663 O O . VAL A 1 83 ? 1.698 8.614 -1.103 1.00 94.31 83 VAL A O 1
ATOM 666 N N . HIS A 1 84 ? -0.264 8.631 -2.175 1.00 94.81 84 HIS A N 1
ATOM 667 C CA . HIS A 1 84 ? -1.024 9.117 -1.021 1.00 94.81 84 HIS A CA 1
ATOM 668 C C . HIS A 1 84 ? -0.961 8.175 0.193 1.00 94.81 84 HIS A C 1
ATOM 670 O O . HIS A 1 84 ? -0.845 8.611 1.340 1.00 94.81 84 HIS A O 1
ATOM 676 N N . LEU A 1 85 ? -1.003 6.859 -0.034 1.00 94.38 85 LEU A N 1
ATOM 677 C CA . LEU A 1 85 ? -0.842 5.862 1.030 1.00 94.38 85 LEU A CA 1
ATOM 678 C C . LEU A 1 85 ? 0.589 5.840 1.595 1.00 94.38 85 LEU A C 1
ATOM 680 O O . LEU A 1 85 ? 0.768 5.573 2.788 1.00 94.38 85 LEU A O 1
ATOM 684 N N . LEU A 1 86 ? 1.597 6.116 0.763 1.00 93.94 86 LEU A N 1
ATOM 685 C CA . LEU A 1 86 ? 3.005 6.185 1.151 1.00 93.94 86 LEU A CA 1
ATOM 686 C C . LEU A 1 86 ? 3.279 7.432 2.000 1.00 93.94 86 LEU A C 1
ATOM 688 O O . LEU A 1 86 ? 3.868 7.314 3.071 1.00 93.94 86 LEU A O 1
ATOM 692 N N . GLU A 1 87 ? 2.777 8.597 1.584 1.00 94.44 87 GLU A N 1
ATOM 693 C CA . GLU A 1 87 ? 2.872 9.857 2.338 1.00 94.44 87 GLU A CA 1
ATOM 694 C C . GLU A 1 87 ? 2.230 9.749 3.728 1.00 94.44 87 GLU A C 1
ATOM 696 O O . GLU A 1 87 ? 2.732 10.298 4.708 1.00 94.44 87 GLU A O 1
ATOM 701 N N . ARG A 1 88 ? 1.146 8.973 3.843 1.00 93.88 88 ARG A N 1
ATOM 702 C CA . ARG A 1 88 ? 0.483 8.671 5.123 1.00 93.88 88 ARG A CA 1
ATOM 703 C C . ARG A 1 88 ? 1.205 7.610 5.962 1.00 93.88 88 ARG A C 1
ATOM 705 O O . ARG A 1 88 ? 0.776 7.319 7.079 1.00 93.88 88 ARG A O 1
ATOM 712 N N . GLY A 1 89 ? 2.271 7.002 5.442 1.00 94.19 89 GLY A N 1
ATOM 713 C CA . GLY A 1 89 ? 3.026 5.938 6.106 1.00 94.19 89 GLY A CA 1
ATOM 714 C C . GLY A 1 89 ? 2.249 4.626 6.258 1.00 94.19 89 GLY A C 1
ATOM 715 O O . GLY A 1 89 ? 2.542 3.835 7.160 1.00 94.19 89 GLY A O 1
ATOM 716 N N . TYR A 1 90 ? 1.233 4.397 5.420 1.00 95.69 90 TYR A N 1
ATOM 717 C CA . TYR A 1 90 ? 0.372 3.212 5.478 1.00 95.69 90 TYR A CA 1
ATOM 718 C C . TYR A 1 90 ? 0.919 2.026 4.694 1.00 95.69 90 TYR A C 1
ATOM 720 O O . TYR A 1 90 ? 0.626 0.875 5.029 1.00 95.69 90 TYR A O 1
ATOM 728 N N . ILE A 1 91 ? 1.738 2.301 3.688 1.00 95.94 91 ILE A N 1
ATOM 729 C CA . ILE A 1 91 ? 2.466 1.299 2.918 1.00 95.94 91 ILE A CA 1
ATOM 730 C C . ILE A 1 91 ? 3.967 1.569 3.006 1.00 95.94 91 ILE A C 1
ATOM 732 O O . ILE A 1 91 ? 4.395 2.645 3.417 1.00 95.94 91 ILE A O 1
ATOM 736 N N . GLU A 1 92 ? 4.761 0.584 2.620 1.00 94.56 92 GLU A N 1
ATOM 737 C CA . GLU A 1 92 ? 6.201 0.716 2.435 1.00 94.56 92 GLU A CA 1
ATOM 738 C C . GLU A 1 92 ? 6.618 0.054 1.120 1.00 94.56 92 GLU A C 1
ATOM 740 O O . GLU A 1 92 ? 6.019 -0.940 0.697 1.00 94.56 92 GLU A O 1
ATOM 745 N N . PHE A 1 93 ? 7.616 0.644 0.466 1.00 91.88 93 PHE A N 1
ATOM 746 C CA . PHE A 1 93 ? 8.207 0.134 -0.766 1.00 91.88 93 PHE A CA 1
ATOM 747 C C . PHE A 1 93 ? 9.198 -0.988 -0.445 1.00 91.88 93 PHE A C 1
ATOM 749 O O . PHE A 1 93 ? 9.993 -0.854 0.486 1.00 91.88 93 PHE A O 1
ATOM 756 N N . LEU A 1 94 ? 9.135 -2.088 -1.198 1.00 90.19 94 LEU A N 1
ATOM 757 C CA . LEU A 1 94 ? 10.001 -3.254 -1.005 1.00 90.19 94 LEU A CA 1
ATOM 758 C C . LEU A 1 94 ? 11.051 -3.441 -2.113 1.00 90.19 94 LEU A C 1
ATOM 760 O O . LEU A 1 94 ? 11.958 -4.244 -1.921 1.00 90.19 94 LEU A O 1
ATOM 764 N N . GLY A 1 95 ? 10.944 -2.727 -3.237 1.00 87.00 95 GLY A N 1
ATOM 765 C CA . GLY A 1 95 ? 11.799 -2.905 -4.419 1.00 87.00 95 GLY A CA 1
ATOM 766 C C . GLY A 1 95 ? 10.987 -3.054 -5.707 1.00 87.00 95 GLY A C 1
ATOM 767 O O . GLY A 1 95 ? 9.752 -3.055 -5.669 1.00 87.00 95 GLY A O 1
ATOM 768 N N . ALA A 1 96 ? 11.671 -3.179 -6.844 1.00 82.62 96 ALA A N 1
ATOM 769 C CA . ALA A 1 96 ? 11.056 -3.621 -8.093 1.00 82.62 96 ALA A CA 1
ATOM 770 C C . ALA A 1 96 ? 11.154 -5.151 -8.225 1.00 82.62 96 ALA A C 1
ATOM 772 O O . ALA A 1 96 ? 12.074 -5.771 -7.696 1.00 82.62 96 ALA A O 1
ATOM 773 N N . GLU A 1 97 ? 10.212 -5.777 -8.929 1.00 75.88 97 GLU A N 1
ATOM 774 C CA . GLU A 1 97 ? 10.204 -7.229 -9.180 1.00 75.88 97 GLU A CA 1
ATOM 775 C C . GLU A 1 97 ? 11.531 -7.751 -9.767 1.00 75.88 97 GLU A C 1
ATOM 777 O O . GLU A 1 97 ? 11.993 -8.834 -9.402 1.00 75.88 97 GLU A O 1
ATOM 782 N N . GLU A 1 98 ? 12.181 -6.957 -10.620 1.00 67.56 98 GLU A N 1
ATOM 783 C CA . GLU A 1 98 ? 13.486 -7.283 -11.209 1.00 67.56 98 GLU A CA 1
ATOM 784 C C . GLU A 1 98 ? 14.618 -7.335 -10.168 1.00 67.56 98 GLU A C 1
ATOM 786 O O . GLU A 1 98 ? 15.541 -8.138 -10.303 1.00 67.56 98 GLU A O 1
ATOM 791 N N . ASP A 1 99 ? 14.515 -6.561 -9.084 1.00 58.81 99 ASP A N 1
ATOM 792 C CA . ASP A 1 99 ? 15.512 -6.532 -8.009 1.00 58.81 99 ASP A CA 1
ATOM 793 C C . ASP A 1 99 ? 15.363 -7.725 -7.051 1.00 58.81 99 ASP A C 1
ATOM 795 O O . ASP A 1 99 ? 16.348 -8.227 -6.508 1.00 58.81 99 ASP A O 1
ATOM 799 N N . ILE A 1 100 ? 14.133 -8.209 -6.840 1.00 57.19 100 ILE A N 1
ATOM 800 C CA . ILE A 1 100 ? 13.841 -9.291 -5.882 1.00 57.19 100 ILE A CA 1
ATOM 801 C C . ILE A 1 100 ? 14.269 -10.660 -6.430 1.00 57.19 100 ILE A C 1
ATOM 803 O O . ILE A 1 100 ? 14.693 -11.526 -5.664 1.00 57.19 100 ILE A O 1
ATOM 807 N N . ASN A 1 101 ? 14.206 -10.857 -7.748 1.00 53.97 101 ASN A N 1
ATOM 808 C CA . ASN A 1 101 ? 14.595 -12.114 -8.396 1.00 53.97 101 ASN A CA 1
ATOM 809 C C . ASN A 1 101 ? 16.113 -12.263 -8.605 1.00 53.97 101 ASN A C 1
ATOM 811 O O . ASN A 1 101 ? 16.561 -13.309 -9.069 1.00 53.97 101 ASN A O 1
ATOM 815 N N . ASN A 1 102 ? 16.902 -11.241 -8.260 1.00 50.53 102 ASN A N 1
ATOM 816 C CA . ASN A 1 102 ? 18.355 -11.217 -8.443 1.00 50.53 102 ASN A CA 1
ATOM 817 C C . ASN A 1 102 ? 19.135 -11.425 -7.128 1.00 50.53 102 ASN A C 1
ATOM 819 O O . ASN A 1 102 ? 20.319 -11.097 -7.032 1.00 50.53 102 ASN A O 1
ATOM 823 N N . ILE A 1 103 ? 18.468 -11.960 -6.101 1.00 48.41 103 ILE A N 1
ATOM 824 C CA . ILE A 1 103 ? 19.098 -12.373 -4.845 1.00 48.41 103 ILE A CA 1
ATOM 825 C C . ILE A 1 103 ? 19.579 -13.830 -5.022 1.00 48.41 103 ILE A C 1
ATOM 827 O O . ILE A 1 103 ? 18.736 -14.687 -5.293 1.00 48.41 103 ILE A O 1
ATOM 831 N N . PRO A 1 104 ? 20.896 -14.112 -4.924 1.00 47.53 104 PRO A N 1
ATOM 832 C CA . PRO A 1 104 ? 21.457 -15.456 -5.089 1.00 47.53 104 PRO A CA 1
ATOM 833 C C . PRO A 1 104 ? 21.031 -16.443 -3.994 1.00 47.53 104 PRO A C 1
ATOM 835 O O . PRO A 1 104 ? 20.762 -16.000 -2.852 1.00 47.53 104 PRO A O 1
#

Secondary structure (DSSP, 8-state):
------S------TT----HHHHHHHHHTEEEEE-GGGGSHHHHHHS-HHHHHHHHH-EEEEEHHHHHHHHT--HHHHHHHHHHHHHTTSEEEEEEHHHHTT--